Protein AF-A0A524PB68-F1 (afdb_monomer_lite)

Radius of gyration: 12.72 Å; chains: 1; bounding box: 28×20×35 Å

Secondar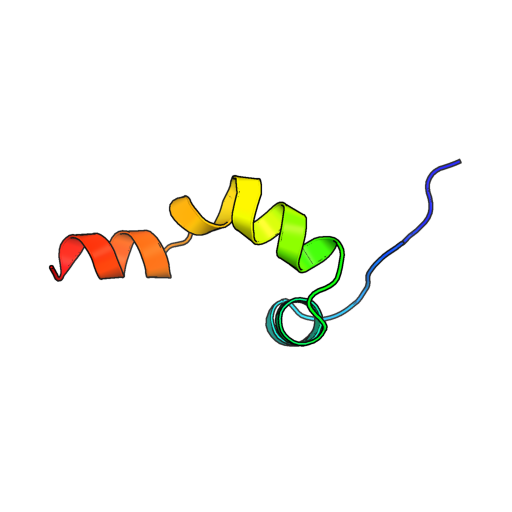y structure (DSSP, 8-state):
-------S-HHHHHHHTSHHHHHIIIIIGGGSHHHHHHHHH-

Sequence (42 aa):
AGQIIAEGTHDSLMTQGGHYAELYNAYFRHQSLEYIEGQRKA

Foldseek 3Di:
DDDDPDDDDPVVVCVVVDPSVVCCVPPPVCVDPVNVVVVVVD

Structure (mmCIF, N/CA/C/O backbone):
data_AF-A0A524PB68-F1
#
_entry.id   AF-A0A524PB68-F1
#
loop_
_atom_site.group_PDB
_atom_site.id
_atom_site.type_symbol
_atom_site.label_atom_id
_atom_site.label_alt_id
_atom_site.label_comp_id
_atom_sit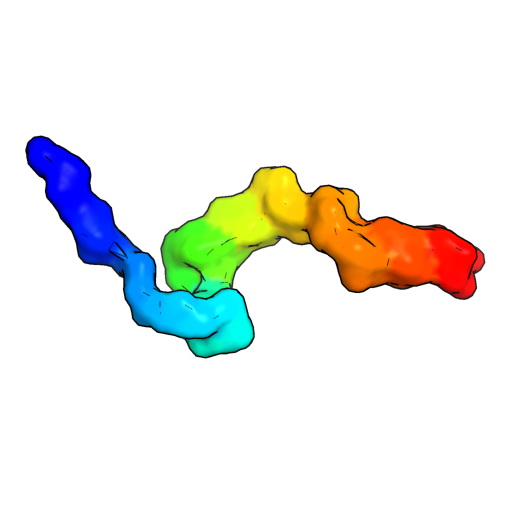e.label_asym_id
_atom_site.label_entity_id
_atom_site.label_seq_id
_atom_site.pdbx_PDB_ins_code
_atom_site.Cartn_x
_atom_site.Cartn_y
_atom_site.Cartn_z
_atom_site.occupancy
_atom_site.B_iso_or_equiv
_atom_site.auth_seq_id
_atom_site.auth_comp_id
_atom_site.auth_asym_id
_atom_site.auth_atom_id
_atom_site.pdbx_PDB_model_num
ATOM 1 N N . ALA A 1 1 ? -11.003 12.577 15.911 1.00 81.75 1 ALA A N 1
ATOM 2 C CA . ALA A 1 1 ? -10.138 11.466 16.357 1.00 81.75 1 ALA A CA 1
ATOM 3 C C . ALA A 1 1 ? -9.649 10.715 15.126 1.00 81.75 1 ALA A C 1
ATOM 5 O O . ALA A 1 1 ? -10.395 10.653 14.155 1.00 81.75 1 ALA A O 1
ATOM 6 N N . GLY A 1 2 ? -8.414 10.210 15.134 1.00 92.50 2 GLY A N 1
ATOM 7 C CA . GLY A 1 2 ? -7.938 9.311 14.079 1.00 92.50 2 GLY A CA 1
ATOM 8 C C . GLY A 1 2 ? -8.589 7.932 14.207 1.00 92.50 2 GLY A C 1
ATOM 9 O O . GLY A 1 2 ? -8.949 7.531 15.313 1.00 92.50 2 GLY A O 1
ATOM 10 N N . GLN A 1 3 ? -8.749 7.231 13.085 1.00 95.75 3 GLN A N 1
ATOM 11 C CA . GLN A 1 3 ? -9.280 5.867 13.029 1.00 95.75 3 GLN A CA 1
ATOM 12 C C . GLN A 1 3 ? -8.424 5.013 12.088 1.00 95.75 3 GLN A C 1
ATOM 14 O O . GLN A 1 3 ? -7.858 5.538 11.127 1.00 95.75 3 GLN A O 1
ATOM 19 N N . ILE A 1 4 ? -8.336 3.711 12.363 1.00 94.56 4 ILE A N 1
ATOM 20 C CA . ILE A 1 4 ? -7.715 2.747 11.448 1.00 94.56 4 ILE A CA 1
ATOM 21 C C . ILE A 1 4 ? -8.675 2.546 10.274 1.00 94.56 4 ILE A C 1
ATOM 23 O O . ILE A 1 4 ? -9.818 2.147 10.475 1.00 94.56 4 ILE A O 1
ATOM 27 N N . ILE A 1 5 ? -8.214 2.847 9.059 1.00 94.31 5 ILE A N 1
ATOM 28 C CA . ILE A 1 5 ? -9.005 2.711 7.821 1.00 94.31 5 ILE A CA 1
ATOM 29 C C . ILE A 1 5 ? -8.558 1.534 6.941 1.00 94.31 5 ILE A C 1
ATOM 31 O O . ILE A 1 5 ? -9.229 1.218 5.965 1.00 94.31 5 ILE A O 1
ATOM 35 N N . ALA A 1 6 ? -7.421 0.909 7.260 1.00 94.94 6 ALA A N 1
ATOM 36 C CA . ALA A 1 6 ? -6.871 -0.247 6.557 1.00 94.94 6 ALA A CA 1
ATOM 37 C C . ALA A 1 6 ? -5.928 -1.026 7.489 1.00 94.94 6 ALA A C 1
ATOM 39 O O . ALA A 1 6 ? -5.078 -0.422 8.145 1.00 94.94 6 ALA A O 1
ATOM 40 N N . GLU A 1 7 ? -6.061 -2.351 7.525 1.00 96.50 7 GLU A N 1
ATOM 41 C CA . GLU A 1 7 ? -5.216 -3.259 8.307 1.00 96.50 7 GLU A CA 1
ATOM 42 C C .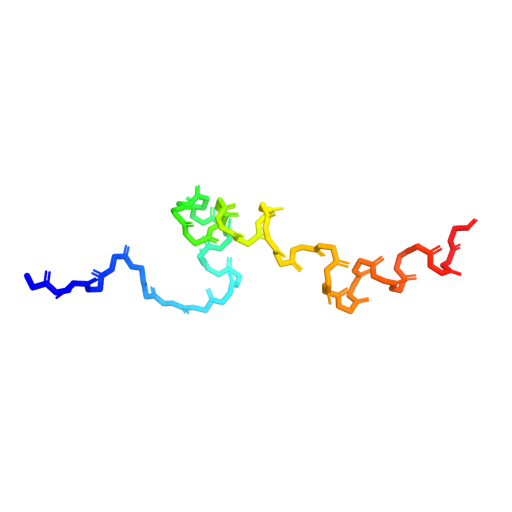 GLU A 1 7 ? -5.000 -4.559 7.519 1.00 96.50 7 GLU A C 1
ATOM 44 O O . GLU A 1 7 ? -5.940 -5.101 6.937 1.00 96.50 7 GLU A O 1
ATOM 49 N N . GLY A 1 8 ? -3.759 -5.042 7.463 1.00 96.19 8 GLY A N 1
ATOM 50 C CA . GLY A 1 8 ? -3.384 -6.228 6.696 1.00 96.19 8 GLY A CA 1
ATOM 51 C C . GLY A 1 8 ? -1.928 -6.191 6.234 1.00 96.19 8 GLY A C 1
ATOM 52 O O . GLY A 1 8 ? -1.168 -5.284 6.573 1.00 96.19 8 GLY A O 1
ATOM 53 N N . THR A 1 9 ? -1.532 -7.186 5.441 1.00 96.94 9 THR A N 1
ATOM 54 C CA . THR A 1 9 ? -0.226 -7.202 4.762 1.00 96.94 9 THR A CA 1
ATOM 55 C C . THR A 1 9 ? -0.249 -6.313 3.518 1.00 96.94 9 THR A C 1
ATOM 57 O O . THR A 1 9 ? -1.321 -6.069 2.961 1.00 96.94 9 THR A O 1
ATOM 60 N N . HIS A 1 10 ? 0.928 -5.886 3.041 1.00 94.00 10 HIS A N 1
ATOM 61 C CA . HIS A 1 10 ? 1.063 -5.113 1.799 1.00 94.00 10 HIS A CA 1
ATOM 62 C C . HIS A 1 10 ? 0.290 -5.759 0.642 1.00 94.00 10 HIS A C 1
ATOM 64 O O . HIS A 1 10 ? -0.587 -5.121 0.069 1.00 94.00 10 HIS A O 1
ATOM 70 N N . ASP A 1 11 ? 0.533 -7.043 0.374 1.00 95.50 11 ASP A N 1
ATOM 71 C CA . ASP A 1 11 ? -0.108 -7.768 -0.728 1.00 95.50 11 ASP A CA 1
ATOM 72 C C . ASP A 1 11 ? -1.631 -7.811 -0.588 1.00 95.50 11 ASP A C 1
ATOM 74 O O . ASP A 1 11 ? -2.357 -7.600 -1.562 1.00 95.50 11 ASP A O 1
ATOM 78 N N . SER A 1 12 ? -2.133 -8.040 0.631 1.00 97.56 12 SER A N 1
ATOM 79 C CA . SER A 1 12 ? -3.576 -8.078 0.883 1.00 97.56 12 SER A CA 1
ATOM 80 C C . SER A 1 12 ? -4.227 -6.715 0.640 1.00 97.56 12 SER A C 1
ATOM 82 O O . SER A 1 12 ? -5.257 -6.635 -0.027 1.00 97.56 12 SER A O 1
ATOM 84 N N . LEU A 1 13 ? -3.591 -5.635 1.099 1.00 97.00 13 LEU A N 1
ATOM 85 C CA . LEU A 1 13 ? -4.094 -4.270 0.964 1.00 97.00 13 LEU A CA 1
ATOM 86 C C . LEU A 1 13 ? -3.960 -3.747 -0.473 1.00 97.00 13 LEU A C 1
ATOM 88 O O . LEU A 1 13 ? -4.837 -3.030 -0.955 1.00 97.00 13 LEU A O 1
ATOM 92 N N . MET A 1 14 ? -2.901 -4.142 -1.183 1.00 95.44 14 MET A N 1
ATOM 93 C CA . MET A 1 14 ? -2.727 -3.859 -2.608 1.00 95.44 14 MET A CA 1
ATOM 94 C C . MET A 1 14 ? -3.761 -4.595 -3.460 1.00 95.44 14 MET A C 1
ATOM 96 O O . MET A 1 14 ? -4.315 -4.001 -4.381 1.00 95.44 14 MET A O 1
AT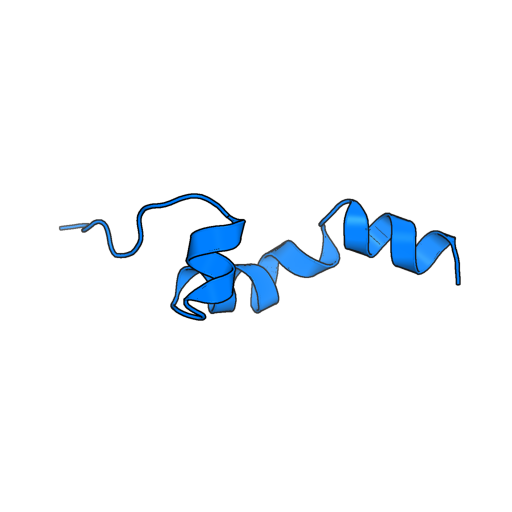OM 100 N N . THR A 1 15 ? -4.075 -5.850 -3.124 1.00 96.12 15 THR A N 1
ATOM 101 C CA . THR A 1 15 ? -5.118 -6.634 -3.809 1.00 96.12 15 THR A CA 1
ATOM 102 C C . THR A 1 15 ? -6.509 -6.042 -3.583 1.00 96.12 15 THR A C 1
ATOM 104 O O . THR A 1 15 ? -7.328 -6.027 -4.498 1.00 96.12 15 THR A O 1
ATOM 107 N N . GLN A 1 16 ? -6.778 -5.521 -2.382 1.00 95.81 16 GLN A N 1
ATOM 108 C CA . GLN A 1 16 ? -8.037 -4.839 -2.069 1.00 95.81 16 GLN A CA 1
ATOM 109 C C . GLN A 1 16 ? -8.223 -3.531 -2.853 1.00 95.81 16 GLN A C 1
ATOM 111 O O . GLN A 1 16 ? -9.356 -3.090 -3.024 1.00 95.81 16 GLN A O 1
ATOM 116 N N . GLY A 1 17 ? -7.137 -2.899 -3.312 1.00 94.12 17 GLY A N 1
ATOM 117 C CA . GLY A 1 17 ? -7.202 -1.692 -4.139 1.00 94.12 17 GLY A CA 1
ATOM 118 C C . GLY A 1 17 ? -7.787 -0.459 -3.437 1.00 94.12 17 GLY A C 1
ATOM 119 O O . GLY A 1 17 ? -8.223 0.464 -4.114 1.00 94.12 17 GLY A O 1
ATOM 120 N N . GLY A 1 18 ? -7.828 -0.442 -2.099 1.00 94.94 18 GLY A N 1
ATOM 121 C CA . GLY A 1 18 ? -8.384 0.663 -1.311 1.00 94.94 18 GLY A CA 1
ATOM 122 C C . GLY A 1 18 ? -7.397 1.812 -1.071 1.00 94.94 18 GLY A C 1
ATOM 123 O O . GLY A 1 18 ? -6.366 1.929 -1.732 1.00 94.94 18 GLY A O 1
ATOM 124 N N . HIS A 1 19 ? -7.666 2.631 -0.049 1.00 95.19 19 HIS A N 1
ATOM 125 C CA . HIS A 1 19 ? -6.867 3.825 0.272 1.00 95.19 19 HIS A CA 1
ATOM 126 C C . HIS A 1 19 ? -5.366 3.567 0.446 1.00 95.19 19 HIS A C 1
ATOM 128 O O . HIS A 1 19 ? -4.543 4.399 0.068 1.00 95.19 19 HIS A O 1
ATOM 134 N N . TYR A 1 20 ? -4.989 2.404 0.987 1.00 96.06 20 TYR A N 1
ATOM 135 C CA . TYR A 1 20 ? -3.584 2.013 1.073 1.00 96.06 20 TYR A CA 1
ATOM 136 C C . TYR A 1 20 ? -2.925 1.947 -0.316 1.00 96.06 20 TYR A C 1
ATOM 138 O O . TYR A 1 20 ? -1.839 2.492 -0.509 1.00 96.06 20 TYR A O 1
ATOM 146 N N . ALA A 1 21 ? -3.596 1.333 -1.295 1.00 96.06 21 ALA A N 1
ATOM 147 C CA . ALA A 1 21 ? -3.087 1.186 -2.655 1.00 96.06 21 ALA A CA 1
ATOM 148 C C . ALA A 1 21 ? -3.000 2.533 -3.389 1.00 96.06 21 ALA A C 1
ATOM 150 O O . ALA A 1 21 ? -2.034 2.776 -4.114 1.00 96.06 21 ALA A O 1
ATOM 151 N N . GLU A 1 22 ? -3.969 3.428 -3.182 1.00 95.25 22 GLU A N 1
ATOM 152 C CA . GLU A 1 22 ? -3.947 4.788 -3.741 1.00 95.25 22 GLU A CA 1
ATOM 153 C C . GLU A 1 22 ? -2.720 5.568 -3.257 1.00 95.25 22 GLU A C 1
ATOM 155 O O . GLU A 1 22 ? -1.945 6.082 -4.068 1.00 95.25 22 GLU A O 1
ATOM 160 N N . LEU A 1 23 ? -2.494 5.597 -1.940 1.00 94.44 23 LEU A N 1
ATOM 161 C CA . LEU A 1 23 ? -1.350 6.288 -1.345 1.00 94.44 23 LEU A CA 1
ATOM 162 C C . LEU A 1 23 ? -0.024 5.647 -1.757 1.00 94.44 23 LEU A C 1
ATOM 164 O O . LEU A 1 23 ? 0.930 6.359 -2.078 1.00 94.44 23 LEU A O 1
ATOM 168 N N . TYR A 1 24 ? 0.038 4.314 -1.792 1.00 93.31 24 TYR A N 1
ATOM 169 C CA . TYR A 1 24 ? 1.223 3.600 -2.254 1.00 93.31 24 TYR A CA 1
ATOM 170 C C . TYR A 1 24 ? 1.577 3.992 -3.692 1.00 93.31 24 TYR A C 1
ATOM 172 O O . TYR A 1 24 ? 2.714 4.381 -3.961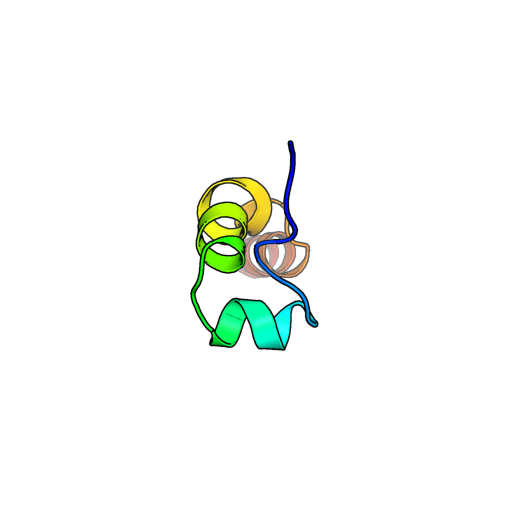 1.00 93.31 24 TYR A O 1
ATOM 180 N N . ASN A 1 25 ? 0.603 3.967 -4.603 1.00 91.75 25 ASN A N 1
ATOM 181 C CA . ASN A 1 25 ? 0.815 4.329 -6.003 1.00 91.75 25 ASN A CA 1
ATOM 182 C C . ASN A 1 25 ? 1.214 5.797 -6.192 1.00 91.75 25 ASN A C 1
ATOM 184 O O . ASN A 1 25 ? 2.065 6.074 -7.032 1.00 91.75 25 ASN A O 1
ATOM 188 N N . ALA A 1 26 ? 0.617 6.714 -5.429 1.00 91.38 26 ALA A N 1
ATOM 189 C CA . ALA A 1 26 ? 0.849 8.148 -5.583 1.00 91.38 26 ALA A CA 1
ATOM 190 C C . ALA A 1 26 ? 2.180 8.627 -4.982 1.00 91.38 26 ALA A C 1
ATOM 192 O O . ALA A 1 26 ? 2.762 9.589 -5.476 1.00 91.38 26 ALA A O 1
ATOM 193 N N . TYR A 1 27 ? 2.655 7.984 -3.911 1.00 87.88 27 TYR A N 1
ATOM 194 C CA . TYR A 1 27 ? 3.763 8.526 -3.117 1.00 87.88 27 TYR A CA 1
ATOM 195 C C . TYR A 1 27 ? 4.954 7.578 -2.971 1.00 87.88 27 TYR A C 1
ATOM 197 O O . TYR A 1 27 ? 6.092 8.045 -2.918 1.00 87.88 27 TYR A O 1
ATOM 205 N N . PHE A 1 28 ? 4.734 6.262 -2.964 1.00 84.38 28 PHE A N 1
ATOM 206 C CA . PHE A 1 28 ? 5.761 5.300 -2.545 1.00 84.38 28 PHE A CA 1
ATOM 207 C C . PHE A 1 28 ? 6.229 4.357 -3.655 1.00 84.38 28 PHE A C 1
ATOM 209 O O . PHE A 1 28 ? 7.368 3.894 -3.620 1.00 84.38 28 PHE A O 1
ATOM 216 N N . ARG A 1 29 ? 5.410 4.106 -4.681 1.00 86.00 29 ARG A N 1
ATOM 217 C CA . ARG A 1 29 ? 5.690 3.119 -5.737 1.00 86.00 29 ARG A CA 1
ATOM 218 C C . ARG A 1 29 ? 7.037 3.329 -6.422 1.00 86.00 29 ARG A C 1
ATOM 220 O O . ARG A 1 29 ? 7.785 2.378 -6.607 1.00 86.00 29 ARG A O 1
ATOM 227 N N . HIS A 1 30 ? 7.373 4.569 -6.751 1.00 82.56 30 HIS A N 1
ATOM 228 C CA . HIS A 1 30 ? 8.634 4.942 -7.404 1.00 82.56 30 HIS A CA 1
ATOM 229 C C . HIS A 1 30 ? 9.868 4.865 -6.493 1.00 82.56 30 HIS A C 1
ATOM 231 O O . HIS A 1 30 ? 10.993 4.901 -6.984 1.00 82.56 30 HIS A O 1
ATOM 237 N N . GLN A 1 31 ? 9.669 4.772 -5.176 1.00 74.81 31 GLN A N 1
ATOM 238 C CA . GLN A 1 31 ? 10.739 4.585 -4.192 1.00 74.81 31 GLN A CA 1
ATOM 239 C C . GLN A 1 31 ? 10.920 3.111 -3.810 1.00 74.81 31 GLN A C 1
ATOM 241 O O . GLN A 1 31 ? 11.841 2.785 -3.064 1.00 74.81 31 GLN A O 1
ATOM 246 N N . SER A 1 32 ? 10.046 2.222 -4.295 1.00 80.25 32 SER A N 1
ATOM 247 C CA . SER A 1 32 ? 10.171 0.789 -4.046 1.00 80.25 32 SER A CA 1
ATOM 248 C C . SER A 1 32 ? 11.437 0.229 -4.691 1.00 80.25 32 SER A C 1
ATOM 250 O O . SER A 1 32 ? 11.867 0.678 -5.762 1.00 80.25 32 SER A O 1
ATOM 252 N N . LEU A 1 33 ? 12.033 -0.765 -4.031 1.00 79.31 33 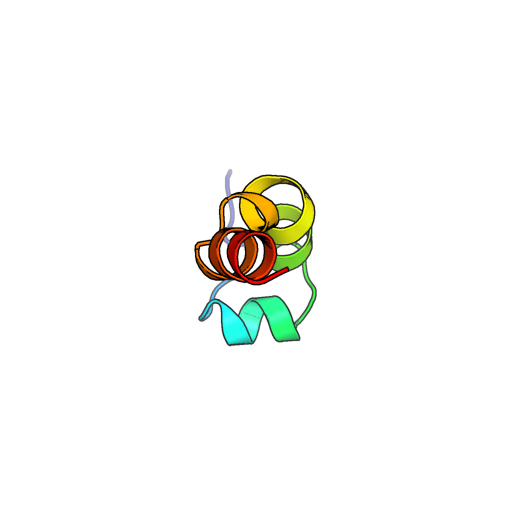LEU A N 1
ATOM 253 C CA . LEU A 1 33 ? 13.221 -1.441 -4.539 1.00 79.31 33 LEU A CA 1
ATOM 254 C C . LEU A 1 33 ? 12.915 -2.095 -5.887 1.00 79.31 33 LEU A C 1
ATOM 256 O O . LEU A 1 33 ? 13.692 -1.954 -6.826 1.00 79.31 33 LEU A O 1
ATOM 260 N N . GLU A 1 34 ? 11.748 -2.722 -6.006 1.00 79.62 34 GLU A N 1
ATOM 261 C CA . GLU A 1 34 ? 11.260 -3.377 -7.215 1.00 79.62 34 GLU A CA 1
ATOM 262 C C . GLU A 1 34 ? 11.191 -2.403 -8.397 1.00 79.62 34 GLU A C 1
ATOM 264 O O . GLU A 1 34 ? 11.620 -2.733 -9.505 1.00 79.62 34 GLU A O 1
ATOM 269 N N . TYR A 1 35 ? 10.695 -1.181 -8.171 1.00 80.88 35 TYR A N 1
ATOM 270 C CA . TYR A 1 35 ? 10.645 -0.150 -9.206 1.00 80.88 35 TYR A CA 1
ATOM 271 C C . TYR A 1 35 ? 12.049 0.301 -9.626 1.00 80.88 35 TYR A C 1
ATOM 273 O O . TYR A 1 35 ? 12.339 0.372 -10.821 1.00 80.88 35 TYR A O 1
ATOM 281 N N . ILE A 1 36 ? 12.941 0.558 -8.664 1.00 82.38 36 ILE A N 1
ATOM 282 C CA . ILE A 1 36 ? 14.327 0.971 -8.933 1.00 82.38 36 ILE A CA 1
ATOM 283 C C . ILE A 1 36 ? 15.087 -0.129 -9.683 1.00 82.38 36 ILE A C 1
ATOM 285 O O . ILE A 1 36 ? 15.788 0.149 -10.657 1.00 82.38 36 ILE A O 1
ATOM 289 N N . GLU A 1 37 ? 14.948 -1.385 -9.268 1.00 82.75 37 GLU A N 1
ATOM 290 C CA . GLU A 1 37 ? 15.576 -2.522 -9.938 1.00 82.75 37 GLU A CA 1
ATOM 291 C C . GLU A 1 37 ? 15.011 -2.756 -11.340 1.00 82.75 37 GLU A C 1
ATOM 293 O O . GLU A 1 37 ? 15.777 -3.063 -12.254 1.00 82.75 37 GLU A O 1
ATOM 298 N N . GLY A 1 38 ? 13.704 -2.568 -11.540 1.00 79.88 38 GLY A N 1
ATOM 299 C CA . GLY A 1 38 ? 13.076 -2.628 -12.860 1.00 79.88 38 GLY A CA 1
ATOM 300 C C . GLY A 1 38 ? 13.620 -1.564 -13.815 1.00 79.88 38 GLY A C 1
ATOM 301 O O . GLY A 1 38 ? 13.916 -1.873 -14.965 1.00 79.88 38 GLY A O 1
ATOM 302 N N . GLN A 1 39 ? 13.827 -0.335 -13.330 1.00 78.75 39 GLN A N 1
ATOM 303 C CA . GLN A 1 39 ? 14.432 0.745 -14.120 1.00 78.75 39 GLN A CA 1
ATOM 304 C C . GLN A 1 39 ? 15.911 0.496 -14.444 1.00 78.75 39 GLN A C 1
ATOM 306 O O . GLN A 1 39 ? 16.374 0.907 -15.498 1.00 78.75 39 GLN A O 1
ATOM 311 N N . ARG A 1 40 ? 16.665 -0.179 -13.566 1.00 76.19 40 ARG A N 1
ATOM 312 C CA . ARG A 1 40 ? 18.090 -0.495 -13.801 1.00 76.19 40 ARG A CA 1
ATOM 313 C C . ARG A 1 40 ? 18.315 -1.636 -14.793 1.00 76.19 40 ARG A C 1
ATOM 315 O O . ARG A 1 40 ? 19.434 -1.793 -15.272 1.00 76.19 40 ARG A O 1
ATOM 322 N N . LYS A 1 41 ? 17.299 -2.473 -15.021 1.00 69.44 41 LYS A N 1
ATOM 323 C CA . LYS A 1 41 ? 17.351 -3.619 -15.943 1.00 69.44 41 LYS A CA 1
ATOM 324 C C . LYS A 1 41 ? 16.860 -3.282 -17.357 1.00 69.44 41 LYS A C 1
ATOM 326 O O . LYS A 1 41 ? 17.037 -4.118 -18.241 1.00 69.44 41 LYS A O 1
ATOM 331 N N . ALA A 1 42 ? 16.228 -2.123 -17.542 1.00 59.31 42 ALA A N 1
ATOM 332 C CA . ALA A 1 42 ? 15.790 -1.594 -18.833 1.00 59.31 42 ALA A CA 1
ATOM 333 C C . ALA A 1 42 ? 16.909 -0.782 -19.499 1.00 59.31 42 ALA A C 1
ATOM 335 O O . ALA A 1 42 ? 16.976 -0.820 -20.747 1.00 59.31 42 ALA A O 1
#

pLDDT: mean 88.61, std 8.88, range [59.31, 97.56]